Protein AF-A0A2H3B191-F1 (afdb_monomer)

Foldseek 3Di:
DLLVLLLVQLVVLLVVLVCLVPPVCVVDVDPVLVVVSVPCSNVVSVVSNVLSVVSNVLSVVDDVSQLVNLVVLQVQLVVLCVCVVVVNHHPSSPVSNVVSNVSSVVSCVVPVVSVD

Radius of gyration: 14.54 Å; Cα contacts (8 Å, |Δi|>4): 126; chains: 1; bounding box: 34×28×38 Å

Solvent-accessible surface area (backbone atoms only — not comparable to full-atom values): 5926 Å² total; per-residue (Å²): 115,58,46,60,51,35,32,53,49,10,54,51,30,36,53,49,16,51,42,43,68,77,46,44,66,83,80,36,89,48,75,74,51,45,59,54,34,68,71,49,35,54,60,50,20,54,48,37,30,52,52,10,52,48,27,39,52,37,35,71,71,38,77,84,41,45,36,56,53,44,51,53,34,38,52,51,8,52,52,27,42,54,38,36,74,68,79,72,44,50,74,64,41,37,54,50,8,53,51,26,41,52,50,35,53,54,45,41,74,74,36,66,70,54,83,109

Structure (mmCIF, N/CA/C/O backbone):
data_AF-A0A2H3B191-F1
#
_entry.id   AF-A0A2H3B191-F1
#
loop_
_atom_site.group_PDB
_atom_site.id
_atom_site.type_symbol
_atom_site.label_atom_id
_atom_site.label_alt_id
_atom_site.label_comp_id
_atom_site.label_asym_id
_atom_site.label_entity_id
_atom_site.label_seq_id
_atom_site.pdbx_PDB_ins_code
_atom_site.Cartn_x
_atom_site.Cartn_y
_atom_site.Cartn_z
_atom_site.occupancy
_atom_site.B_iso_or_equiv
_atom_site.auth_seq_id
_atom_site.auth_comp_id
_atom_site.auth_asym_id
_atom_site.auth_atom_id
_atom_site.pdbx_PDB_model_num
ATOM 1 N N . MET A 1 1 ? -16.972 1.269 6.698 1.00 59.94 1 MET A N 1
ATOM 2 C CA . MET A 1 1 ? -16.489 1.371 5.304 1.00 59.94 1 MET A CA 1
ATOM 3 C C . MET A 1 1 ? -14.985 1.114 5.177 1.00 59.94 1 MET A C 1
ATOM 5 O O . MET A 1 1 ? -14.616 0.316 4.325 1.00 59.94 1 MET A O 1
ATOM 9 N N . SER A 1 2 ? -14.128 1.673 6.046 1.00 72.69 2 SER A N 1
ATOM 10 C CA . SER A 1 2 ? -12.664 1.493 5.944 1.00 72.69 2 SER A CA 1
ATOM 11 C C . SER A 1 2 ? -12.169 0.047 6.092 1.00 72.69 2 SER A C 1
ATOM 13 O O . SER A 1 2 ? -11.298 -0.358 5.335 1.00 72.69 2 SER A O 1
ATOM 15 N N . ALA A 1 3 ? -12.775 -0.790 6.945 1.00 82.75 3 ALA A N 1
ATOM 16 C CA . ALA A 1 3 ? -12.378 -2.206 7.057 1.00 82.75 3 ALA A CA 1
ATOM 17 C C . ALA A 1 3 ? -12.469 -2.974 5.724 1.00 82.75 3 ALA A C 1
ATOM 19 O O . ALA A 1 3 ? -11.550 -3.697 5.357 1.00 82.75 3 ALA A O 1
ATOM 20 N N . ARG A 1 4 ? -13.549 -2.764 4.961 1.00 87.44 4 ARG A N 1
ATOM 21 C CA . ARG A 1 4 ? -13.743 -3.422 3.662 1.00 87.44 4 ARG A CA 1
ATOM 22 C C . ARG A 1 4 ? -12.762 -2.904 2.609 1.00 87.44 4 ARG A C 1
ATOM 24 O O . ARG A 1 4 ? -12.340 -3.674 1.758 1.00 87.44 4 ARG A O 1
ATOM 31 N N . LEU A 1 5 ? -12.375 -1.628 2.686 1.00 87.62 5 LEU A N 1
ATOM 32 C CA . LEU A 1 5 ? -11.337 -1.053 1.826 1.00 87.62 5 LEU A CA 1
ATOM 33 C C . LEU A 1 5 ? -9.977 -1.713 2.080 1.00 87.62 5 LEU A C 1
ATOM 35 O O . LEU A 1 5 ? -9.332 -2.124 1.119 1.00 87.62 5 LEU A O 1
ATOM 39 N N . PHE A 1 6 ? -9.579 -1.880 3.346 1.00 89.88 6 PHE A N 1
ATOM 40 C CA . PHE A 1 6 ? -8.353 -2.605 3.701 1.00 89.88 6 PHE A CA 1
ATOM 41 C C . PHE A 1 6 ? -8.405 -4.072 3.259 1.00 89.88 6 PHE A C 1
ATOM 43 O O . PHE A 1 6 ? -7.441 -4.561 2.681 1.00 89.88 6 PHE A O 1
ATOM 50 N N . GLU A 1 7 ? -9.530 -4.768 3.436 1.00 92.00 7 GLU A N 1
ATOM 51 C CA . GLU A 1 7 ? -9.645 -6.166 3.001 1.00 92.00 7 GLU A CA 1
ATOM 52 C C . GLU A 1 7 ? -9.549 -6.315 1.472 1.00 92.00 7 GLU A C 1
ATOM 54 O O . GLU A 1 7 ? -8.799 -7.160 0.983 1.00 92.00 7 GLU A O 1
ATOM 59 N N . ILE A 1 8 ? -10.239 -5.462 0.703 1.00 91.62 8 ILE A N 1
ATOM 60 C CA . ILE A 1 8 ? -10.149 -5.452 -0.769 1.00 91.62 8 ILE A CA 1
ATOM 61 C C . ILE A 1 8 ? -8.717 -5.148 -1.218 1.00 91.62 8 ILE A C 1
ATOM 63 O O . ILE A 1 8 ? -8.186 -5.832 -2.094 1.00 91.62 8 ILE A O 1
ATOM 67 N N . LYS A 1 9 ? -8.078 -4.146 -0.607 1.00 90.62 9 LYS A N 1
ATOM 68 C CA . LYS A 1 9 ? -6.684 -3.790 -0.882 1.00 90.62 9 LYS A CA 1
ATOM 69 C C . LYS A 1 9 ? -5.738 -4.953 -0.591 1.00 90.62 9 LYS A C 1
ATOM 71 O O . LYS A 1 9 ? -4.871 -5.239 -1.410 1.00 90.62 9 LYS A O 1
ATOM 76 N N . GLY A 1 10 ? -5.943 -5.658 0.520 1.00 90.62 10 GLY A N 1
ATOM 77 C CA . GLY A 1 10 ? -5.148 -6.826 0.882 1.00 90.62 10 GLY A CA 1
ATOM 78 C C . GLY A 1 10 ? -5.233 -7.951 -0.148 1.00 90.62 10 GLY A C 1
ATOM 79 O O . GLY A 1 10 ? -4.206 -8.477 -0.575 1.00 90.62 10 GLY A O 1
ATOM 80 N N . TRP A 1 11 ? -6.440 -8.262 -0.628 1.00 92.44 11 TRP A N 1
ATOM 81 C CA . TRP A 1 11 ? -6.626 -9.235 -1.710 1.00 92.44 11 TRP A CA 1
ATOM 82 C C . TRP A 1 11 ? -6.008 -8.784 -3.035 1.00 92.44 11 TRP A C 1
ATOM 84 O O . TRP A 1 11 ? -5.408 -9.600 -3.737 1.00 92.44 11 TRP A O 1
ATOM 94 N N . ALA A 1 12 ? -6.114 -7.496 -3.369 1.00 89.88 12 ALA A N 1
ATOM 95 C CA . ALA A 1 12 ? -5.486 -6.940 -4.563 1.00 89.88 12 ALA A CA 1
ATOM 96 C C . ALA A 1 12 ? -3.954 -7.062 -4.508 1.00 89.88 12 ALA A C 1
ATOM 98 O O . ALA A 1 12 ? -3.335 -7.460 -5.493 1.00 89.88 12 ALA A O 1
ATOM 99 N N . ASP A 1 13 ? -3.346 -6.789 -3.354 1.00 88.88 13 ASP A N 1
ATOM 100 C CA . ASP A 1 13 ? -1.898 -6.895 -3.174 1.00 88.88 13 ASP A CA 1
ATOM 101 C C . ASP A 1 13 ? -1.422 -8.354 -3.271 1.00 88.88 13 ASP A C 1
ATOM 103 O O . ASP A 1 13 ? -0.441 -8.631 -3.961 1.00 88.88 13 ASP A O 1
ATOM 107 N N . ILE A 1 14 ? -2.165 -9.317 -2.712 1.00 90.12 14 ILE A N 1
ATOM 108 C CA . ILE A 1 14 ? -1.874 -10.751 -2.899 1.00 90.12 14 ILE A CA 1
ATOM 109 C C . ILE A 1 14 ? -1.952 -11.144 -4.382 1.00 90.12 14 ILE A C 1
ATOM 111 O O . ILE A 1 14 ? -1.062 -11.833 -4.882 1.00 90.12 14 ILE A O 1
ATOM 115 N N . ALA A 1 15 ? -2.977 -10.690 -5.108 1.00 88.12 15 ALA A N 1
ATOM 116 C CA . ALA A 1 15 ? -3.115 -10.985 -6.534 1.00 88.12 15 ALA A CA 1
ATOM 117 C C . ALA A 1 15 ? -1.946 -10.412 -7.356 1.00 88.12 15 ALA A C 1
ATOM 119 O O . ALA A 1 15 ? -1.403 -11.100 -8.225 1.00 88.12 15 ALA A O 1
ATOM 120 N N . ILE A 1 16 ? -1.514 -9.183 -7.053 1.00 84.81 16 ILE A N 1
ATOM 121 C CA . ILE A 1 16 ? -0.344 -8.563 -7.689 1.00 84.81 16 ILE A CA 1
ATOM 122 C C . ILE A 1 16 ? 0.935 -9.321 -7.344 1.00 84.81 16 ILE A C 1
ATOM 124 O O . ILE A 1 16 ? 1.744 -9.562 -8.237 1.00 84.81 16 ILE A O 1
ATOM 128 N N . ALA A 1 17 ? 1.112 -9.744 -6.092 1.00 85.19 17 ALA A N 1
ATOM 129 C CA . ALA A 1 17 ? 2.267 -10.539 -5.698 1.00 85.19 17 ALA A CA 1
ATOM 130 C C . ALA A 1 17 ? 2.337 -11.858 -6.479 1.00 85.19 17 ALA A C 1
ATOM 132 O O . ALA A 1 17 ? 3.377 -12.162 -7.058 1.00 85.19 17 ALA A O 1
ATOM 133 N N . ILE A 1 18 ? 1.221 -12.587 -6.594 1.00 84.81 18 ILE A N 1
ATOM 134 C CA . ILE A 1 18 ? 1.142 -13.817 -7.397 1.00 84.81 18 ILE A CA 1
ATOM 135 C C . ILE A 1 18 ? 1.506 -13.532 -8.858 1.00 84.81 18 ILE A C 1
ATOM 137 O O . ILE A 1 18 ? 2.290 -14.267 -9.459 1.00 84.81 18 ILE A O 1
ATOM 141 N N . LEU A 1 19 ? 0.975 -12.454 -9.436 1.00 82.19 19 LEU A N 1
ATOM 142 C CA . LEU A 1 19 ? 1.248 -12.089 -10.824 1.00 82.19 19 LEU A CA 1
ATOM 143 C C . LEU A 1 19 ? 2.729 -11.736 -11.045 1.00 82.19 19 LEU A C 1
ATOM 145 O O . LEU A 1 19 ? 3.320 -12.177 -12.033 1.00 82.19 19 LEU A O 1
ATOM 149 N N . LEU A 1 20 ? 3.346 -11.013 -10.105 1.00 76.94 20 LEU A N 1
ATOM 150 C CA . LEU A 1 20 ? 4.778 -10.704 -10.115 1.00 76.94 20 LEU A CA 1
ATOM 151 C C . LEU A 1 20 ? 5.646 -11.962 -9.957 1.00 76.94 20 LEU A C 1
ATOM 153 O O . LEU A 1 20 ? 6.702 -12.040 -10.583 1.00 76.94 20 LEU A O 1
ATOM 157 N N . THR A 1 21 ? 5.205 -12.950 -9.173 1.00 76.12 21 THR A N 1
ATOM 158 C CA . THR A 1 21 ? 5.922 -14.221 -8.985 1.00 76.12 21 THR A CA 1
ATOM 159 C C . THR A 1 21 ? 5.811 -15.138 -10.2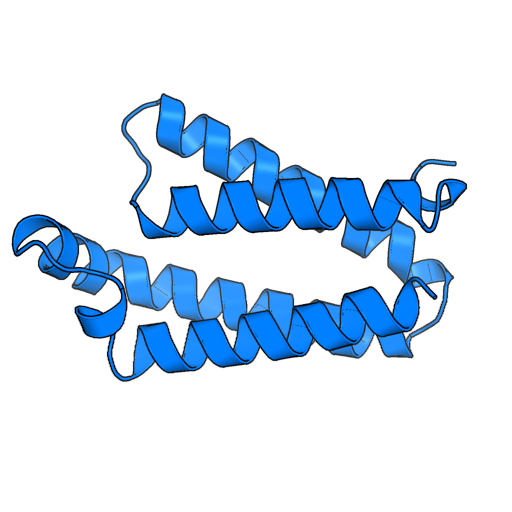04 1.00 76.12 21 THR A C 1
ATOM 161 O O . THR A 1 21 ? 6.803 -15.735 -10.613 1.00 76.12 21 THR A O 1
ATOM 164 N N . VAL A 1 22 ? 4.620 -15.268 -10.795 1.00 77.31 22 VAL A N 1
ATOM 165 C CA . VAL A 1 22 ? 4.347 -16.272 -11.840 1.00 77.31 22 VAL A CA 1
ATOM 166 C C . VAL A 1 22 ? 4.654 -15.747 -13.241 1.00 77.31 22 VAL A C 1
ATOM 168 O O . VAL A 1 22 ? 5.151 -16.492 -14.087 1.00 77.31 22 VAL A O 1
ATOM 171 N N . LYS A 1 23 ? 4.338 -14.479 -13.527 1.00 72.00 23 LYS A N 1
ATOM 172 C CA . LYS A 1 23 ? 4.461 -13.926 -14.882 1.00 72.00 23 LYS A CA 1
ATOM 173 C C . LYS A 1 23 ? 4.833 -12.438 -14.869 1.00 72.00 23 LYS A C 1
ATOM 175 O O . LYS A 1 23 ? 4.068 -11.601 -15.357 1.00 72.00 23 LYS A O 1
ATOM 180 N N . PRO A 1 24 ? 6.046 -12.094 -14.400 1.00 63.34 24 PRO A N 1
ATOM 181 C CA . PRO A 1 24 ? 6.495 -10.704 -14.315 1.00 63.34 24 PRO A CA 1
ATOM 182 C C . PRO A 1 24 ? 6.485 -9.991 -15.679 1.00 63.34 24 PRO A C 1
ATOM 184 O O . PRO A 1 24 ? 6.282 -8.782 -15.743 1.00 63.34 24 PRO A O 1
ATOM 187 N N . SER A 1 25 ? 6.609 -10.721 -16.794 1.00 59.88 25 SER A N 1
ATOM 188 C CA . SER A 1 25 ? 6.546 -10.163 -18.154 1.00 59.88 25 SER A CA 1
ATOM 189 C C . SER A 1 25 ? 5.213 -9.494 -18.514 1.00 59.88 25 SER A C 1
ATOM 191 O O . SER A 1 25 ? 5.167 -8.755 -19.489 1.00 59.88 25 SER A O 1
ATOM 193 N N . VAL A 1 26 ? 4.132 -9.751 -17.767 1.00 63.34 26 VAL A N 1
ATOM 194 C CA . VAL A 1 26 ? 2.853 -9.029 -17.924 1.00 63.34 26 VAL A CA 1
ATOM 195 C C . VAL A 1 26 ? 2.980 -7.579 -17.440 1.00 63.34 26 VAL A C 1
ATOM 197 O O . VAL A 1 26 ? 2.280 -6.700 -17.931 1.00 63.34 26 VAL A O 1
ATOM 200 N N . VAL A 1 27 ? 3.898 -7.319 -16.505 1.00 59.66 27 VAL A N 1
ATOM 201 C CA . VAL A 1 27 ? 4.150 -5.994 -15.921 1.00 59.66 27 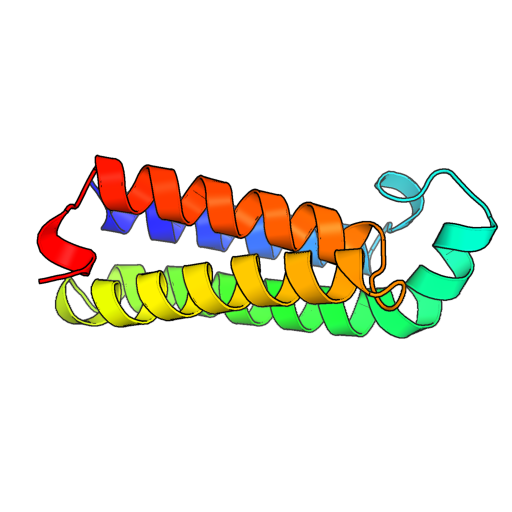VAL A CA 1
ATOM 202 C C . VAL A 1 27 ? 5.347 -5.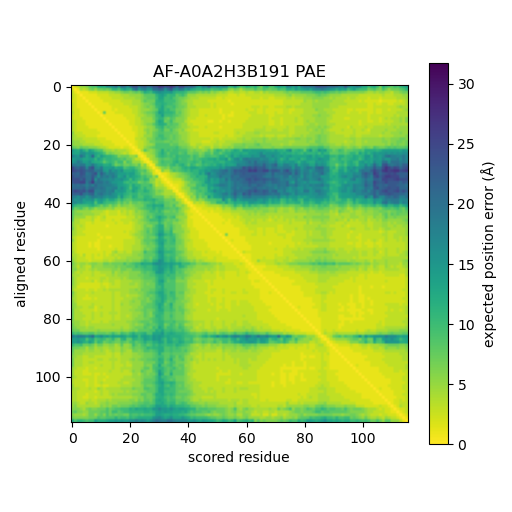307 -16.587 1.00 59.66 27 VAL A C 1
ATOM 204 O O . VAL A 1 27 ? 5.346 -4.088 -16.746 1.00 59.66 27 VAL A O 1
ATOM 207 N N . TYR A 1 28 ? 6.362 -6.066 -17.014 1.00 59.88 28 TYR A N 1
ATOM 208 C CA . TYR A 1 28 ? 7.588 -5.516 -17.604 1.00 59.88 28 TYR A CA 1
ATOM 209 C C . TYR A 1 28 ? 7.687 -5.772 -19.110 1.00 59.88 28 TYR A C 1
ATOM 211 O O . TYR A 1 28 ? 7.991 -6.883 -19.551 1.00 59.88 28 TYR A O 1
ATOM 219 N N . ASN A 1 29 ? 7.525 -4.716 -19.911 1.00 59.50 29 ASN A N 1
ATOM 220 C CA . ASN A 1 29 ? 7.650 -4.812 -21.367 1.00 59.50 29 ASN A CA 1
ATOM 221 C C . ASN A 1 29 ? 9.096 -4.687 -21.889 1.00 59.50 29 ASN A C 1
ATOM 223 O O . ASN A 1 29 ? 9.369 -5.189 -22.978 1.00 59.50 29 ASN A O 1
ATOM 227 N N . SER A 1 30 ? 10.054 -4.119 -21.137 1.00 55.56 30 SER A N 1
ATOM 228 C CA . SER A 1 30 ? 11.434 -3.929 -21.633 1.00 55.56 30 SER A CA 1
ATOM 229 C C . SER A 1 30 ? 12.416 -5.037 -21.188 1.00 55.56 30 SER A C 1
ATOM 231 O O . SER A 1 30 ? 12.240 -5.622 -20.118 1.00 55.56 30 SER A O 1
ATOM 233 N N . PRO A 1 31 ? 13.480 -5.338 -21.963 1.00 55.75 31 PRO A N 1
ATOM 234 C CA . PRO A 1 31 ? 14.506 -6.317 -21.573 1.00 55.75 31 PRO A CA 1
ATOM 235 C C . PRO A 1 31 ? 15.273 -5.902 -20.308 1.00 55.75 31 PRO A C 1
ATOM 237 O O . PRO A 1 31 ? 15.543 -6.723 -19.438 1.00 55.75 31 PRO A O 1
ATOM 240 N N . MET A 1 32 ? 15.551 -4.601 -20.164 1.00 46.69 32 MET A N 1
ATOM 241 C CA . MET A 1 32 ? 16.272 -4.032 -19.019 1.00 46.69 32 MET A CA 1
ATOM 242 C C . MET A 1 32 ? 15.446 -4.092 -17.724 1.00 46.69 32 MET A C 1
ATOM 244 O O . MET A 1 32 ? 15.985 -4.303 -16.641 1.00 46.69 32 MET A O 1
ATOM 248 N N . THR A 1 33 ? 14.118 -3.976 -17.833 1.00 55.69 33 THR A N 1
ATOM 249 C CA . THR A 1 33 ? 13.207 -4.124 -16.688 1.00 55.69 33 THR A CA 1
ATOM 250 C C . THR A 1 33 ? 13.008 -5.582 -16.272 1.00 55.69 33 THR A C 1
ATOM 252 O O . THR A 1 33 ? 12.773 -5.827 -15.091 1.00 55.69 33 THR A O 1
ATOM 255 N N . ARG A 1 34 ? 13.183 -6.555 -17.181 1.00 59.22 34 ARG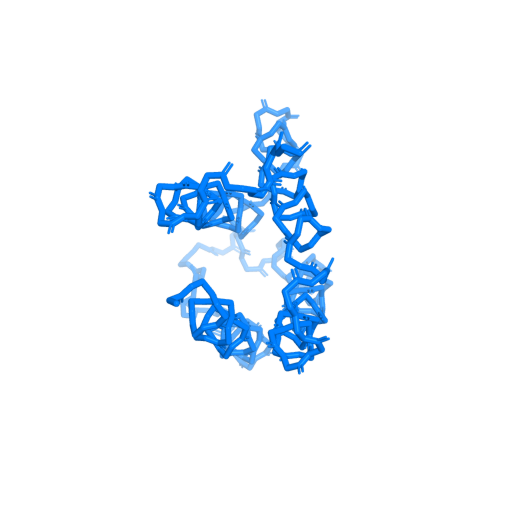 A N 1
ATOM 256 C CA . ARG A 1 34 ? 13.127 -7.994 -16.858 1.00 59.22 34 ARG A CA 1
ATOM 257 C C . ARG A 1 34 ? 14.304 -8.471 -16.013 1.00 59.22 34 ARG A C 1
ATOM 259 O O . ARG A 1 34 ? 14.085 -9.258 -15.100 1.00 59.22 34 ARG A O 1
ATOM 266 N N . GLU A 1 35 ? 15.517 -7.980 -16.257 1.00 55.47 35 GLU A N 1
ATOM 267 C CA . GLU A 1 35 ? 16.676 -8.412 -15.462 1.00 55.47 35 GLU A CA 1
ATOM 268 C C . GLU A 1 35 ? 16.732 -7.758 -14.074 1.00 55.47 35 GLU A C 1
ATOM 270 O O . GLU A 1 35 ? 16.986 -8.433 -13.078 1.00 55.47 35 GLU A O 1
ATOM 275 N N . VAL A 1 36 ? 16.353 -6.479 -13.953 1.00 54.31 36 VAL A N 1
ATOM 276 C CA . VAL A 1 36 ? 16.183 -5.834 -12.633 1.00 54.31 36 VAL A CA 1
ATOM 277 C C . VAL A 1 36 ? 15.027 -6.475 -11.849 1.00 54.31 36 VAL A C 1
ATOM 279 O O . VAL A 1 36 ? 15.127 -6.674 -10.634 1.00 54.31 36 VAL A O 1
ATOM 282 N N . SER A 1 37 ? 13.948 -6.864 -12.537 1.00 57.75 37 SER A N 1
ATOM 283 C CA . SER A 1 37 ? 12.834 -7.646 -11.980 1.00 57.75 37 SER A CA 1
ATOM 284 C C . SER A 1 37 ? 13.271 -9.014 -11.460 1.00 57.75 37 SER A C 1
ATOM 286 O O . SER A 1 37 ? 12.761 -9.460 -10.435 1.00 57.75 37 SER A O 1
ATOM 288 N N . ARG A 1 38 ? 14.224 -9.672 -12.119 1.00 57.97 38 ARG A N 1
ATOM 289 C CA . ARG A 1 38 ? 14.668 -11.015 -11.740 1.00 57.97 38 ARG A CA 1
ATOM 290 C C . ARG A 1 38 ? 15.306 -11.065 -10.351 1.00 57.97 38 ARG A C 1
ATOM 292 O O . ARG A 1 38 ? 15.101 -12.036 -9.631 1.00 57.97 38 ARG A O 1
ATOM 299 N N . LEU A 1 39 ? 16.023 -10.007 -9.964 1.00 58.75 39 LEU A N 1
ATOM 300 C CA . LEU A 1 39 ? 16.685 -9.895 -8.657 1.00 58.75 39 LEU A CA 1
ATOM 301 C C . LEU A 1 39 ? 15.834 -9.168 -7.603 1.00 58.75 39 LEU A C 1
ATOM 303 O O . LEU A 1 39 ? 15.775 -9.601 -6.457 1.00 58.75 39 LEU A O 1
ATOM 307 N N . SER A 1 40 ? 15.159 -8.075 -7.972 1.00 62.75 40 SER A N 1
ATOM 308 C CA . SER A 1 40 ? 14.409 -7.240 -7.013 1.00 62.75 40 SER A CA 1
ATOM 309 C C . SER A 1 40 ? 12.899 -7.502 -7.002 1.00 62.75 40 SER A C 1
ATOM 311 O O . SER A 1 40 ? 12.233 -7.263 -5.996 1.00 62.75 40 SER A O 1
ATOM 313 N N . GLY A 1 41 ? 12.344 -8.028 -8.094 1.00 63.50 41 GLY A N 1
ATOM 314 C CA . GLY A 1 41 ? 10.908 -8.253 -8.257 1.00 63.50 41 GLY A CA 1
ATOM 315 C C . GLY A 1 41 ? 10.368 -9.353 -7.351 1.00 63.50 41 GLY A C 1
ATOM 316 O O . GLY A 1 41 ? 9.251 -9.222 -6.861 1.00 63.50 41 GLY A O 1
ATOM 317 N N . LEU A 1 42 ? 11.169 -10.379 -7.047 1.00 68.44 42 LEU A N 1
ATOM 318 C CA . LEU A 1 42 ? 10.770 -11.433 -6.112 1.00 68.44 42 LEU A CA 1
ATOM 319 C C . LEU A 1 42 ? 10.722 -10.918 -4.665 1.00 68.44 42 LEU A C 1
ATOM 321 O O . LEU A 1 42 ? 9.771 -11.200 -3.943 1.00 68.44 42 LEU A O 1
ATOM 325 N N . ALA A 1 43 ? 11.697 -10.096 -4.262 1.00 73.31 43 ALA A N 1
ATOM 326 C CA . ALA A 1 43 ? 11.705 -9.457 -2.946 1.00 73.31 43 ALA A CA 1
ATOM 327 C C . ALA A 1 43 ? 10.514 -8.499 -2.775 1.00 73.31 43 ALA A C 1
ATOM 329 O O . ALA A 1 43 ? 9.847 -8.510 -1.739 1.00 73.31 43 ALA A O 1
ATOM 330 N N . ILE A 1 44 ? 10.201 -7.717 -3.814 1.00 75.81 44 ILE A N 1
ATOM 331 C CA . ILE A 1 44 ? 9.032 -6.831 -3.817 1.00 75.81 44 ILE A CA 1
ATOM 332 C C . ILE A 1 44 ? 7.732 -7.647 -3.805 1.00 75.81 44 ILE A C 1
ATOM 334 O O . ILE A 1 44 ? 6.829 -7.307 -3.050 1.00 75.81 44 ILE A O 1
ATOM 338 N N . ALA A 1 45 ? 7.634 -8.744 -4.562 1.00 79.94 45 ALA A N 1
ATOM 339 C CA . ALA A 1 45 ? 6.460 -9.618 -4.550 1.00 79.94 45 ALA A CA 1
ATOM 340 C C . ALA A 1 45 ? 6.210 -10.223 -3.159 1.00 79.94 45 ALA A C 1
ATOM 342 O O . ALA A 1 45 ? 5.086 -10.161 -2.663 1.00 79.94 45 ALA A O 1
ATOM 343 N N . CYS A 1 46 ? 7.252 -10.732 -2.493 1.00 81.94 46 CYS A N 1
ATOM 344 C CA . CYS A 1 46 ? 7.150 -11.242 -1.124 1.00 81.94 46 CYS A CA 1
ATOM 345 C C . CYS A 1 46 ? 6.684 -10.161 -0.140 1.00 81.94 46 CYS A C 1
ATOM 347 O O . CYS A 1 46 ? 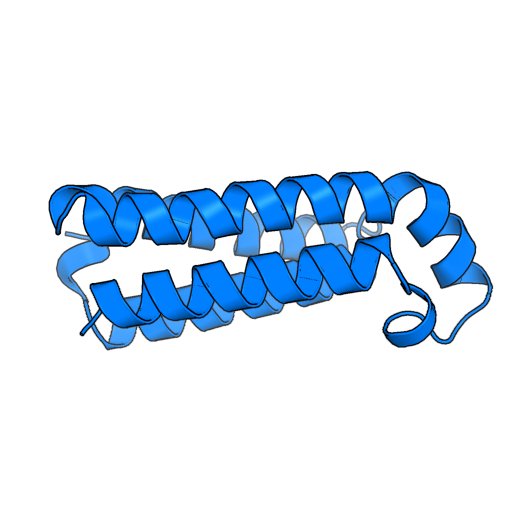5.813 -10.420 0.688 1.00 81.94 46 CYS A O 1
ATOM 349 N N . MET A 1 47 ? 7.222 -8.942 -0.252 1.00 85.88 47 MET A N 1
ATOM 350 C CA . MET A 1 47 ? 6.791 -7.818 0.582 1.00 85.88 47 MET A CA 1
ATOM 351 C C . MET A 1 47 ? 5.333 -7.445 0.320 1.00 85.88 47 MET A C 1
ATOM 353 O O . MET A 1 47 ? 4.553 -7.369 1.261 1.00 85.88 47 MET A O 1
ATOM 357 N N . VAL A 1 48 ? 4.929 -7.282 -0.941 1.00 86.06 48 VAL A N 1
ATOM 358 C CA . VAL A 1 48 ? 3.543 -6.947 -1.306 1.00 86.06 48 VAL A CA 1
ATOM 359 C C . VAL A 1 48 ? 2.569 -8.034 -0.832 1.00 86.06 48 VAL A C 1
ATOM 361 O O . VAL A 1 48 ? 1.511 -7.704 -0.301 1.00 86.06 48 VAL A O 1
ATOM 364 N N . ALA A 1 49 ? 2.936 -9.318 -0.921 1.00 88.06 49 ALA A N 1
ATOM 365 C CA . ALA A 1 49 ? 2.140 -10.408 -0.355 1.00 88.06 49 ALA A CA 1
ATOM 366 C C . ALA A 1 49 ? 2.003 -10.291 1.171 1.00 88.06 49 ALA A C 1
ATOM 368 O O . ALA A 1 49 ? 0.893 -10.386 1.695 1.00 88.06 49 ALA A O 1
ATOM 369 N N . ALA A 1 50 ? 3.109 -10.060 1.885 1.00 89.44 50 ALA A N 1
ATOM 370 C CA . ALA A 1 50 ? 3.108 -9.927 3.341 1.00 89.44 50 ALA A CA 1
ATOM 371 C C . ALA A 1 50 ? 2.268 -8.726 3.808 1.00 89.44 50 ALA A C 1
ATOM 373 O O . ALA A 1 50 ? 1.456 -8.854 4.726 1.00 89.44 50 ALA A O 1
ATOM 374 N N . VAL A 1 51 ? 2.404 -7.580 3.136 1.00 89.44 51 VAL A N 1
ATOM 375 C CA . VAL A 1 51 ? 1.587 -6.382 3.381 1.00 89.44 51 VAL A CA 1
ATOM 376 C C . VAL A 1 51 ? 0.110 -6.666 3.091 1.00 89.44 51 VAL A C 1
ATOM 378 O O . VAL A 1 51 ? -0.750 -6.324 3.903 1.00 89.44 51 VAL A O 1
ATOM 381 N N . GLY A 1 52 ? -0.190 -7.362 1.989 1.00 90.25 52 GLY A N 1
ATOM 382 C CA . GLY A 1 52 ? -1.548 -7.757 1.621 1.00 90.25 52 GLY A CA 1
ATOM 383 C C . GLY A 1 52 ? -2.225 -8.637 2.676 1.00 90.25 52 GLY A C 1
ATOM 384 O O . GLY A 1 52 ? -3.353 -8.358 3.091 1.00 90.25 52 GLY A O 1
ATOM 385 N N . VAL A 1 53 ? -1.514 -9.649 3.184 1.00 92.62 53 VAL A N 1
ATOM 386 C CA . VAL A 1 53 ? -1.976 -10.469 4.319 1.00 92.62 53 VAL A CA 1
ATOM 387 C C . VAL A 1 53 ? -2.184 -9.603 5.564 1.00 92.62 53 VAL A C 1
ATOM 389 O O . VAL A 1 53 ? -3.212 -9.732 6.231 1.00 92.62 53 VAL A O 1
ATOM 392 N N . GLY A 1 54 ? -1.260 -8.680 5.845 1.00 91.25 54 GLY A N 1
ATOM 393 C CA . GLY A 1 54 ? -1.368 -7.721 6.945 1.00 91.25 54 GLY A CA 1
ATOM 394 C C . GLY A 1 54 ? -2.641 -6.873 6.881 1.00 91.25 54 GLY A C 1
ATOM 395 O O . GLY A 1 54 ? -3.321 -6.724 7.898 1.00 91.25 54 GLY A O 1
ATOM 396 N N . TYR A 1 55 ? -3.029 -6.389 5.697 1.00 92.69 55 TYR A N 1
ATOM 397 C CA . TYR A 1 55 ? -4.291 -5.664 5.526 1.00 92.69 55 TYR A CA 1
ATOM 398 C C . TYR A 1 55 ? -5.518 -6.539 5.785 1.00 92.69 55 TYR A C 1
ATOM 400 O O . TYR A 1 55 ? -6.446 -6.077 6.446 1.00 92.69 55 TYR A O 1
ATOM 408 N N . ILE A 1 56 ? -5.539 -7.791 5.311 1.00 93.75 56 ILE A N 1
ATOM 409 C CA . ILE A 1 56 ? -6.672 -8.708 5.541 1.00 93.75 56 ILE A CA 1
ATOM 410 C C . ILE A 1 56 ? -6.824 -8.998 7.033 1.00 93.75 56 ILE A C 1
ATOM 412 O O . ILE A 1 56 ? -7.920 -8.880 7.584 1.00 93.75 56 ILE A O 1
ATOM 416 N N . VAL A 1 57 ? -5.727 -9.371 7.695 1.00 93.38 57 VAL A N 1
ATOM 417 C CA . VAL A 1 57 ? -5.740 -9.683 9.128 1.00 93.38 57 VAL A CA 1
ATOM 418 C C . VAL A 1 57 ? -6.121 -8.439 9.924 1.00 93.38 57 VAL A C 1
ATOM 420 O O . VAL A 1 57 ? -7.057 -8.484 10.716 1.00 93.38 57 VAL A O 1
ATOM 423 N N . GLY A 1 58 ? -5.474 -7.304 9.666 1.00 90.50 58 GLY A N 1
ATOM 424 C CA . GLY A 1 58 ? -5.746 -6.068 10.390 1.00 90.50 58 GLY A CA 1
ATOM 425 C C . GLY A 1 58 ? -7.154 -5.507 10.146 1.00 90.50 58 GLY A C 1
ATOM 426 O O . GLY A 1 58 ? -7.750 -4.956 11.069 1.00 90.50 58 GLY A O 1
ATOM 427 N N . ALA A 1 59 ? -7.748 -5.719 8.965 1.00 88.81 59 ALA A N 1
ATOM 428 C CA . ALA A 1 59 ? -9.154 -5.393 8.713 1.00 88.81 59 ALA A CA 1
ATOM 429 C C . ALA A 1 59 ? -10.112 -6.189 9.619 1.00 88.81 59 ALA A C 1
ATOM 431 O O . ALA A 1 59 ? -11.148 -5.658 10.032 1.00 88.81 59 ALA A O 1
ATOM 432 N N . ARG A 1 60 ? -9.752 -7.436 9.952 1.00 91.44 60 ARG A N 1
ATOM 433 C CA . ARG A 1 60 ? -10.526 -8.344 10.817 1.00 91.44 60 ARG A CA 1
ATOM 434 C C . ARG A 1 60 ? -10.263 -8.128 12.306 1.00 91.44 60 ARG A C 1
ATOM 436 O O . ARG A 1 60 ? -11.152 -8.386 13.110 1.00 91.44 60 ARG A O 1
ATOM 443 N N . SER A 1 61 ? -9.098 -7.597 12.671 1.00 91.19 61 SER A N 1
ATOM 444 C CA . SER A 1 61 ? -8.722 -7.291 14.061 1.00 91.19 61 SER A CA 1
ATOM 445 C C . SER A 1 61 ? -9.474 -6.101 14.675 1.00 91.19 61 SER A C 1
ATOM 447 O O . SER A 1 61 ? -9.322 -5.817 15.860 1.00 91.19 61 SER A O 1
ATOM 449 N N . GLY A 1 62 ? -10.293 -5.398 13.891 1.00 87.69 62 GLY A N 1
ATOM 450 C CA . GLY A 1 62 ? -11.147 -4.313 14.365 1.00 87.69 62 GLY A CA 1
ATOM 451 C C . GLY A 1 62 ? -10.565 -2.907 14.162 1.00 87.69 62 GLY A C 1
ATOM 452 O O . GLY A 1 62 ? -9.505 -2.729 13.560 1.00 87.69 62 GLY A O 1
ATOM 453 N N . PRO A 1 63 ? -11.282 -1.859 14.614 1.00 87.88 63 PRO A N 1
ATOM 454 C CA . PRO A 1 63 ? -10.946 -0.469 14.297 1.00 87.88 63 PRO A CA 1
ATOM 455 C C . PRO A 1 63 ? -9.587 0.003 14.821 1.00 87.88 63 PRO A C 1
ATOM 457 O O . PRO A 1 63 ? -8.941 0.811 14.161 1.00 87.88 63 PRO A O 1
ATOM 460 N N . ALA A 1 64 ? -9.131 -0.534 15.956 1.00 89.88 64 ALA A N 1
ATOM 461 C CA . ALA A 1 64 ? -7.880 -0.133 16.599 1.00 89.88 64 ALA A CA 1
ATOM 462 C C . ALA A 1 64 ? -6.627 -0.419 15.749 1.00 89.88 64 ALA A C 1
ATOM 464 O O . ALA A 1 64 ? -5.617 0.258 15.902 1.00 89.88 64 ALA A O 1
ATOM 465 N N . ALA A 1 65 ? -6.683 -1.381 14.821 1.00 90.00 65 ALA A N 1
ATOM 466 C CA . ALA A 1 65 ? -5.561 -1.695 13.935 1.00 90.00 65 ALA A CA 1
ATOM 467 C C . ALA A 1 65 ? -5.411 -0.697 12.768 1.00 90.00 65 ALA A C 1
ATOM 469 O O . ALA A 1 65 ? -4.351 -0.610 12.146 1.00 90.00 65 ALA A O 1
ATOM 470 N N . ARG A 1 66 ? -6.465 0.062 12.441 1.00 89.06 66 ARG A N 1
ATOM 471 C CA . ARG A 1 66 ? -6.527 0.865 11.209 1.00 89.06 66 ARG A CA 1
ATOM 472 C C . ARG A 1 66 ? -5.545 2.041 11.173 1.00 89.06 66 ARG A C 1
ATOM 474 O O . ARG A 1 66 ? -4.947 2.219 10.114 1.00 89.06 66 ARG A O 1
ATOM 481 N N . PRO A 1 67 ? -5.315 2.808 12.260 1.00 91.44 67 PRO A N 1
ATOM 482 C CA . PRO A 1 67 ? -4.320 3.884 12.245 1.00 91.44 67 PRO A CA 1
ATOM 483 C C . PRO A 1 67 ? -2.904 3.367 11.957 1.00 91.44 67 PRO A C 1
ATOM 485 O O . PRO A 1 67 ? -2.152 3.990 11.207 1.00 91.44 67 PRO A O 1
ATOM 488 N N . ALA A 1 68 ? -2.558 2.186 12.483 1.00 91.38 68 ALA A N 1
ATOM 489 C CA . ALA A 1 68 ? -1.268 1.549 12.227 1.00 91.38 68 ALA A CA 1
ATOM 490 C C . ALA A 1 68 ? -1.135 1.100 10.762 1.00 91.38 68 ALA A C 1
ATOM 492 O O . ALA A 1 68 ? -0.137 1.420 10.116 1.00 91.38 68 ALA A O 1
ATOM 493 N N . LEU A 1 69 ? -2.158 0.432 10.210 1.00 91.56 69 LEU A N 1
ATOM 494 C CA . LEU A 1 69 ? -2.184 0.050 8.790 1.00 91.56 69 LEU A CA 1
ATOM 495 C C . LEU A 1 69 ? -2.090 1.277 7.878 1.00 91.56 69 LEU A C 1
ATOM 497 O O . LEU A 1 69 ? -1.319 1.279 6.920 1.00 91.56 69 LEU A O 1
ATOM 501 N N . PHE A 1 70 ? -2.845 2.331 8.189 1.00 92.69 70 PHE A N 1
ATOM 502 C CA . PHE A 1 70 ? -2.808 3.593 7.458 1.00 92.69 70 PHE A CA 1
ATOM 503 C C . PHE A 1 70 ? -1.405 4.210 7.475 1.00 92.69 70 PHE A C 1
ATOM 505 O O . PHE A 1 70 ? -0.857 4.499 6.412 1.00 92.69 70 PHE A O 1
ATOM 512 N N . SER A 1 71 ? -0.801 4.344 8.657 1.00 92.94 71 SER A N 1
ATOM 513 C CA . SER A 1 71 ? 0.536 4.927 8.822 1.00 92.94 71 SER A CA 1
ATOM 514 C C . SER A 1 71 ? 1.586 4.132 8.052 1.00 92.94 71 SER A C 1
ATOM 516 O O . SER A 1 71 ? 2.347 4.702 7.277 1.00 92.94 71 SER A O 1
ATOM 518 N N . MET A 1 72 ? 1.559 2.803 8.175 1.00 93.56 72 MET A N 1
ATOM 519 C CA . MET A 1 72 ? 2.434 1.909 7.420 1.00 93.56 72 MET A CA 1
ATOM 520 C C . MET A 1 72 ? 2.275 2.099 5.904 1.00 93.56 72 MET A C 1
ATOM 522 O O . MET A 1 72 ? 3.274 2.194 5.191 1.00 93.56 72 MET A O 1
ATOM 526 N N . THR A 1 73 ? 1.033 2.199 5.416 1.00 93.06 73 THR A N 1
ATOM 527 C CA . THR A 1 73 ? 0.731 2.429 3.993 1.00 93.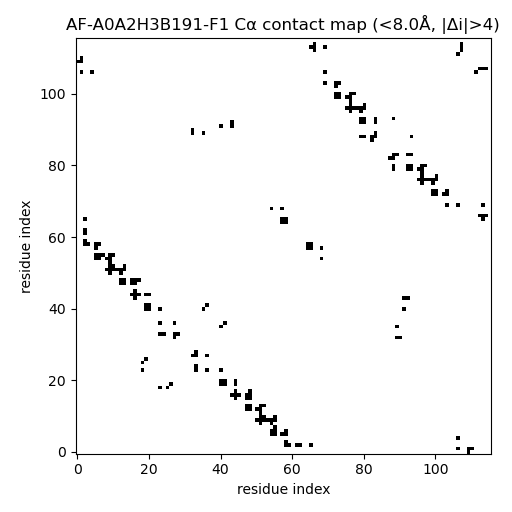06 73 THR A CA 1
ATOM 528 C C . THR A 1 73 ? 1.341 3.744 3.513 1.00 93.06 73 THR A C 1
ATOM 530 O O . THR A 1 73 ? 2.016 3.773 2.482 1.00 93.06 73 THR A O 1
ATOM 533 N N . VAL A 1 74 ? 1.127 4.827 4.269 1.00 94.12 74 VAL A N 1
ATOM 534 C CA . VAL A 1 74 ? 1.642 6.163 3.943 1.00 94.12 74 VAL A CA 1
ATOM 535 C C . VAL A 1 74 ? 3.165 6.134 3.901 1.00 94.12 74 VAL A C 1
ATOM 537 O O . VAL A 1 74 ? 3.757 6.570 2.914 1.00 94.12 74 VAL A O 1
ATOM 540 N N . THR A 1 75 ? 3.800 5.578 4.936 1.00 94.38 75 THR A N 1
ATOM 541 C CA . THR A 1 75 ? 5.259 5.463 5.019 1.00 94.38 75 THR A CA 1
ATOM 542 C C . THR A 1 75 ? 5.817 4.679 3.837 1.00 94.38 75 THR A C 1
ATOM 544 O O . THR A 1 75 ? 6.745 5.154 3.181 1.00 94.38 75 THR A O 1
ATOM 547 N N . TRP A 1 76 ? 5.233 3.523 3.509 1.00 91.69 76 TRP A N 1
ATOM 548 C CA . TRP A 1 76 ? 5.656 2.727 2.357 1.00 91.69 76 TRP A CA 1
ATOM 549 C C . TRP A 1 76 ? 5.517 3.503 1.048 1.00 91.69 76 TRP A C 1
ATOM 551 O O . TRP A 1 76 ? 6.457 3.547 0.252 1.00 91.69 76 TRP A O 1
ATOM 561 N N . GLY A 1 77 ? 4.363 4.140 0.836 1.00 92.75 77 GLY A N 1
ATOM 562 C CA . GLY A 1 77 ? 4.080 4.931 -0.356 1.00 92.75 77 GLY A CA 1
ATOM 563 C C . GLY A 1 77 ? 5.095 6.053 -0.555 1.00 92.75 77 GLY A C 1
ATOM 564 O O . GLY A 1 77 ? 5.739 6.133 -1.602 1.00 92.75 77 GLY A O 1
ATOM 565 N N . VAL A 1 78 ? 5.296 6.872 0.477 1.00 94.25 78 VAL A N 1
ATOM 566 C CA . VAL A 1 78 ? 6.202 8.027 0.440 1.00 94.25 78 VAL A CA 1
ATOM 567 C C . VAL A 1 78 ? 7.655 7.593 0.261 1.00 94.25 78 VAL A C 1
ATOM 569 O O . VAL A 1 78 ? 8.329 8.096 -0.639 1.00 94.25 78 VAL A O 1
ATOM 572 N N . LEU A 1 79 ? 8.142 6.635 1.055 1.00 93.25 79 LEU A N 1
ATOM 573 C CA . LEU A 1 79 ? 9.527 6.167 0.938 1.00 93.25 79 LEU A CA 1
ATOM 574 C C . LEU A 1 79 ? 9.793 5.515 -0.422 1.00 93.25 79 LEU A C 1
ATOM 576 O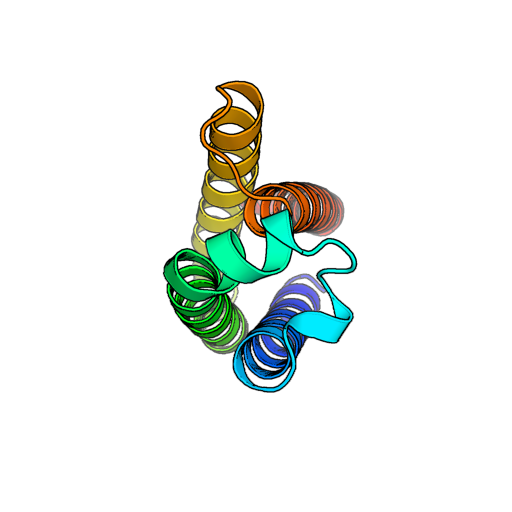 O . LEU A 1 79 ? 10.859 5.731 -1.001 1.00 93.25 79 LEU A O 1
ATOM 580 N N . SER A 1 80 ? 8.825 4.776 -0.970 1.00 90.19 80 SER A N 1
ATOM 581 C CA . SER A 1 80 ? 8.940 4.194 -2.312 1.00 90.19 80 SER A CA 1
ATOM 582 C C . SER A 1 80 ? 9.087 5.277 -3.382 1.00 90.19 80 SER A C 1
ATOM 584 O O . SER A 1 80 ? 9.962 5.168 -4.243 1.00 90.19 80 SER A O 1
ATOM 586 N N . LEU A 1 81 ? 8.293 6.352 -3.309 1.00 90.94 81 LEU A N 1
ATOM 587 C CA . LEU A 1 81 ? 8.384 7.477 -4.246 1.00 90.94 81 LEU A CA 1
ATOM 588 C C . LEU A 1 81 ? 9.714 8.231 -4.114 1.00 90.94 81 LEU A C 1
ATOM 590 O O . LEU A 1 81 ? 10.356 8.496 -5.128 1.00 90.94 81 LEU A O 1
ATOM 594 N N . ILE A 1 82 ? 10.174 8.505 -2.888 1.00 92.50 82 ILE A N 1
ATOM 595 C CA . ILE A 1 82 ? 11.483 9.137 -2.636 1.00 92.50 82 ILE A CA 1
ATOM 596 C C . ILE A 1 82 ? 12.625 8.260 -3.174 1.00 92.50 82 ILE A C 1
ATOM 598 O O . ILE A 1 82 ? 13.554 8.750 -3.819 1.00 92.50 82 ILE A O 1
ATOM 602 N N . THR A 1 83 ? 12.548 6.945 -2.971 1.00 88.81 83 THR A N 1
ATOM 603 C CA . THR A 1 83 ? 13.543 5.993 -3.495 1.00 88.81 83 THR A CA 1
ATOM 604 C C . THR A 1 83 ? 13.574 6.009 -5.025 1.00 88.81 83 THR A C 1
ATOM 606 O O . THR A 1 83 ? 14.645 5.958 -5.632 1.00 88.81 83 THR A O 1
ATOM 609 N N . CYS A 1 84 ? 12.412 6.141 -5.669 1.00 85.62 84 CYS A N 1
ATOM 610 C CA . CYS A 1 84 ? 12.335 6.282 -7.123 1.00 85.62 84 CYS A CA 1
ATOM 611 C C . CYS A 1 84 ? 12.867 7.636 -7.612 1.00 85.62 84 CYS A C 1
ATOM 613 O O . CYS A 1 84 ? 13.547 7.678 -8.633 1.00 85.62 84 CYS A O 1
ATOM 615 N N . ALA A 1 85 ? 12.636 8.718 -6.865 1.00 87.75 85 ALA A N 1
ATOM 616 C CA . ALA A 1 85 ? 13.157 10.048 -7.184 1.00 87.75 85 ALA A CA 1
ATOM 617 C C . ALA A 1 85 ? 14.692 10.149 -7.065 1.00 87.75 85 ALA A C 1
ATOM 619 O O . ALA A 1 85 ? 15.299 11.026 -7.669 1.00 87.75 85 ALA A O 1
ATOM 620 N N . THR A 1 86 ? 15.332 9.241 -6.322 1.00 87.00 86 THR A N 1
ATOM 621 C CA . THR A 1 86 ? 16.793 9.207 -6.104 1.00 87.00 86 THR A CA 1
ATOM 622 C C . THR A 1 86 ? 17.536 8.235 -7.035 1.00 87.00 86 THR A C 1
ATOM 624 O O . THR A 1 86 ? 18.647 7.806 -6.726 1.00 87.00 86 THR A O 1
ATOM 627 N N . SER A 1 87 ? 16.938 7.862 -8.176 1.00 73.31 87 SER A N 1
ATOM 628 C CA . SER A 1 87 ? 17.483 6.908 -9.169 1.00 73.31 87 SER A CA 1
ATOM 629 C C . SER A 1 87 ? 17.785 5.500 -8.631 1.00 73.31 87 SER A C 1
ATOM 631 O O . SER A 1 87 ? 18.495 4.728 -9.272 1.00 73.31 87 SER A O 1
ATOM 633 N N . ARG A 1 88 ? 17.242 5.138 -7.460 1.00 74.06 88 ARG A N 1
ATOM 634 C CA . ARG A 1 88 ? 17.410 3.817 -6.822 1.00 74.06 88 ARG A CA 1
ATOM 635 C C . ARG A 1 88 ? 16.161 2.938 -6.911 1.00 74.06 88 ARG A C 1
ATOM 637 O O . ARG A 1 88 ? 16.158 1.820 -6.405 1.00 74.06 88 ARG A O 1
ATOM 644 N N . GLY A 1 89 ? 15.090 3.444 -7.517 1.00 71.75 89 GLY A N 1
ATOM 645 C CA . GLY A 1 89 ? 13.817 2.740 -7.625 1.00 71.75 89 GLY A CA 1
ATOM 646 C C . GLY A 1 89 ? 13.674 1.916 -8.900 1.00 71.75 89 GLY A C 1
ATOM 647 O O . GLY A 1 89 ? 14.240 2.232 -9.943 1.00 71.75 89 GLY A O 1
ATOM 648 N N . SER A 1 90 ? 12.863 0.864 -8.818 1.00 78.25 90 SER A N 1
ATOM 649 C CA . SER A 1 90 ? 12.388 0.108 -9.978 1.00 78.25 90 SER A CA 1
ATOM 650 C C . SER A 1 90 ? 10.995 0.586 -10.395 1.00 78.25 90 SER A C 1
ATOM 652 O O . SER A 1 90 ? 10.270 1.184 -9.599 1.00 78.25 90 SER A O 1
ATOM 654 N N . ALA A 1 91 ? 10.569 0.266 -11.621 1.00 76.00 91 ALA A N 1
ATOM 655 C CA . ALA A 1 91 ? 9.205 0.558 -12.076 1.00 76.00 91 ALA A CA 1
ATOM 656 C C . ALA A 1 91 ? 8.143 -0.011 -11.114 1.00 76.00 91 ALA A C 1
ATOM 658 O O . ALA A 1 91 ? 7.142 0.635 -10.826 1.00 76.00 91 ALA A O 1
ATOM 659 N N . THR A 1 92 ? 8.381 -1.192 -10.545 1.00 76.75 92 THR A N 1
ATOM 660 C CA . THR A 1 92 ? 7.465 -1.817 -9.577 1.00 76.75 92 THR A CA 1
ATOM 661 C C . THR A 1 92 ? 7.428 -1.084 -8.257 1.00 76.75 92 THR A C 1
ATOM 663 O O . THR A 1 92 ? 6.350 -0.932 -7.691 1.00 76.75 92 THR A O 1
ATOM 666 N N . LEU A 1 93 ? 8.576 -0.602 -7.779 1.00 83.06 93 LEU A N 1
ATOM 667 C CA . LEU A 1 93 ? 8.618 0.221 -6.578 1.00 83.06 93 LEU A CA 1
ATOM 668 C C . LEU A 1 93 ? 7.861 1.539 -6.801 1.00 83.06 93 LEU A C 1
ATOM 670 O O . LEU A 1 93 ? 7.103 1.955 -5.929 1.00 83.06 93 LEU A O 1
ATOM 674 N N . LEU A 1 94 ? 7.981 2.137 -7.991 1.00 84.62 94 LEU A N 1
ATOM 675 C CA . LEU A 1 94 ? 7.248 3.348 -8.363 1.00 84.62 94 LEU A CA 1
ATOM 676 C C . LEU A 1 94 ? 5.731 3.110 -8.372 1.00 84.62 94 LEU A C 1
ATOM 678 O O . LEU A 1 94 ? 4.996 3.820 -7.688 1.00 84.62 94 LEU A O 1
ATOM 682 N N . PHE A 1 95 ? 5.259 2.084 -9.088 1.00 83.38 95 PHE A N 1
ATOM 683 C CA . PHE A 1 95 ? 3.834 1.732 -9.124 1.00 83.38 95 PHE A CA 1
ATOM 684 C C . PHE A 1 95 ? 3.300 1.333 -7.746 1.00 83.38 95 PHE A C 1
ATOM 686 O O . PHE A 1 95 ? 2.191 1.724 -7.378 1.00 83.38 95 PHE A O 1
ATOM 693 N N . SER A 1 96 ? 4.094 0.605 -6.954 1.00 86.06 96 SER A N 1
ATOM 694 C CA . SER A 1 96 ? 3.753 0.299 -5.567 1.00 86.06 96 SER A CA 1
ATOM 695 C C . SER A 1 96 ? 3.608 1.576 -4.741 1.00 86.06 96 SER A C 1
ATOM 697 O O . SER A 1 96 ? 2.646 1.683 -3.982 1.00 86.06 96 SER A O 1
ATOM 699 N N . GLY A 1 97 ? 4.531 2.529 -4.884 1.00 89.38 97 GLY A N 1
ATOM 700 C CA . GLY A 1 97 ? 4.502 3.810 -4.184 1.00 89.38 97 GLY A CA 1
ATOM 701 C C . GLY A 1 97 ? 3.245 4.614 -4.505 1.00 89.38 97 GLY A C 1
ATOM 702 O O . GLY A 1 97 ? 2.513 5.000 -3.594 1.00 89.38 97 GLY A O 1
ATOM 703 N N . ILE A 1 98 ? 2.938 4.774 -5.796 1.00 90.00 98 ILE A N 1
ATOM 704 C CA . ILE A 1 98 ? 1.728 5.465 -6.273 1.00 90.00 98 ILE A CA 1
ATOM 705 C C . ILE A 1 98 ? 0.463 4.796 -5.717 1.00 90.00 98 ILE A C 1
ATOM 707 O O . ILE A 1 98 ? -0.393 5.474 -5.153 1.00 90.00 98 ILE A O 1
ATOM 711 N N . ASN A 1 99 ? 0.356 3.468 -5.827 1.00 91.25 99 ASN A N 1
ATOM 712 C CA . ASN A 1 99 ? -0.799 2.709 -5.337 1.00 91.25 99 ASN A CA 1
ATOM 713 C C . ASN A 1 99 ? -1.020 2.923 -3.830 1.00 91.25 99 ASN A C 1
ATOM 715 O O . ASN A 1 99 ? -2.138 3.193 -3.398 1.00 91.25 99 ASN A O 1
ATOM 719 N N . HIS A 1 100 ? 0.048 2.866 -3.031 1.00 92.12 100 HIS A N 1
ATOM 720 C CA . HIS A 1 100 ? -0.046 3.058 -1.585 1.00 92.12 100 HIS A CA 1
ATOM 721 C C . HIS A 1 100 ? -0.438 4.490 -1.211 1.00 92.12 100 HIS A C 1
ATOM 723 O O . HIS A 1 100 ? -1.318 4.662 -0.375 1.00 92.12 100 HIS A O 1
ATOM 729 N N . VAL A 1 101 ? 0.116 5.513 -1.870 1.00 93.81 101 VAL A N 1
ATOM 730 C CA . VAL A 1 101 ? -0.282 6.911 -1.620 1.00 93.81 101 VAL A CA 1
ATOM 731 C C . VAL A 1 101 ? -1.745 7.157 -1.996 1.00 93.81 101 VAL A C 1
ATOM 733 O O . VAL A 1 101 ? -2.479 7.769 -1.218 1.00 93.81 101 VAL A O 1
ATOM 736 N N . LEU A 1 102 ? -2.200 6.650 -3.146 1.00 93.19 102 LEU A N 1
ATOM 737 C CA . LEU A 1 102 ? -3.602 6.767 -3.559 1.00 93.19 102 LEU A CA 1
ATOM 738 C C . LEU A 1 102 ? -4.536 6.053 -2.579 1.00 93.19 102 LEU A C 1
ATOM 740 O O . LEU A 1 102 ? -5.555 6.613 -2.175 1.00 93.19 102 LEU A O 1
ATOM 744 N N . PHE A 1 103 ? -4.175 4.840 -2.158 1.00 92.62 103 PHE A N 1
ATOM 745 C CA . PHE A 1 103 ? -4.957 4.083 -1.188 1.00 92.62 103 PHE A CA 1
ATOM 746 C C . PHE A 1 103 ? -5.003 4.770 0.183 1.00 92.62 103 PHE A C 1
ATOM 748 O O . PHE A 1 103 ? -6.066 4.821 0.803 1.00 92.62 103 PHE A O 1
ATOM 755 N N . SER A 1 104 ? -3.893 5.355 0.639 1.00 92.19 104 SER A N 1
ATOM 756 C CA . SER A 1 104 ? -3.865 6.184 1.845 1.00 92.19 104 SER A CA 1
ATOM 757 C C . SER A 1 104 ? -4.785 7.395 1.714 1.00 92.19 104 SER A C 1
ATOM 759 O O . SER A 1 104 ? -5.603 7.623 2.601 1.00 92.19 104 SER A O 1
ATOM 761 N N . GLY A 1 105 ? -4.718 8.135 0.604 1.00 91.50 105 GLY A N 1
ATOM 762 C CA . GLY A 1 105 ? -5.604 9.278 0.362 1.00 91.50 105 GLY A CA 1
ATOM 763 C C . GLY A 1 105 ? -7.082 8.882 0.397 1.00 91.50 105 GLY A C 1
ATOM 764 O O . GLY A 1 105 ? -7.885 9.528 1.069 1.00 91.50 105 GLY A O 1
ATOM 765 N N . LEU A 1 106 ? -7.427 7.763 -0.244 1.00 91.75 106 LEU A N 1
ATOM 766 C CA . LEU A 1 106 ? -8.782 7.214 -0.236 1.00 91.75 106 LEU A CA 1
ATOM 767 C C . LEU A 1 106 ? -9.222 6.778 1.171 1.00 91.75 106 LEU A C 1
ATOM 769 O O . LEU A 1 106 ? -10.349 7.042 1.586 1.00 91.75 106 LEU A O 1
ATOM 773 N N . SER A 1 107 ? -8.327 6.136 1.920 1.00 90.62 107 SER A N 1
ATOM 774 C CA . SER A 1 107 ? -8.593 5.691 3.290 1.00 90.62 107 SER A CA 1
ATOM 775 C C . SER A 1 107 ? -8.825 6.872 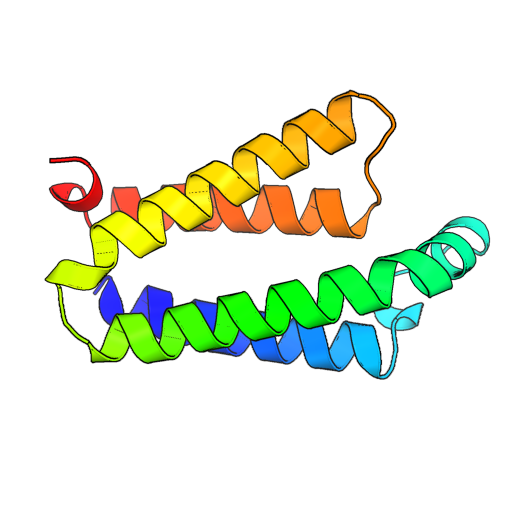4.227 1.00 90.62 107 SER A C 1
ATOM 777 O O . SER A 1 107 ? -9.779 6.844 4.998 1.00 90.62 107 SER A O 1
ATOM 779 N N . TYR A 1 108 ? -8.014 7.926 4.115 1.00 91.75 108 TYR A N 1
ATOM 780 C CA . TYR A 1 108 ? -8.182 9.162 4.878 1.00 91.75 108 TYR A CA 1
ATOM 781 C C . TYR A 1 108 ? -9.493 9.876 4.536 1.00 91.75 108 TYR A C 1
ATOM 783 O O . TYR A 1 108 ? -10.212 10.316 5.432 1.00 91.75 108 TYR A O 1
ATOM 791 N N . TYR A 1 109 ? -9.837 9.947 3.246 1.00 91.50 109 TYR A N 1
ATOM 792 C CA . TYR A 1 109 ? -11.087 10.553 2.787 1.00 91.50 109 TYR A CA 1
ATOM 793 C C . TYR A 1 109 ? -12.321 9.859 3.382 1.00 91.50 109 TYR A C 1
ATOM 795 O O . TYR A 1 109 ? -13.269 10.522 3.799 1.00 91.50 109 TYR A O 1
ATOM 803 N N . PHE A 1 110 ? -12.305 8.526 3.460 1.00 89.44 110 PHE A N 1
ATOM 804 C CA . PHE A 1 110 ? -13.420 7.753 4.012 1.00 89.44 110 PHE A CA 1
ATOM 805 C C . PHE A 1 110 ? -13.387 7.573 5.531 1.00 89.4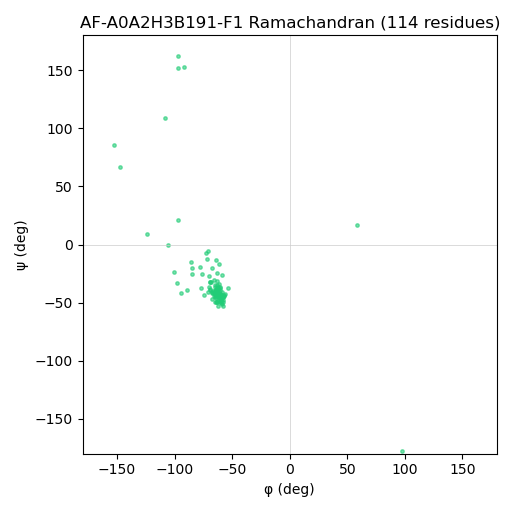4 110 PHE A C 1
ATOM 807 O O . PHE A 1 110 ? -14.393 7.155 6.111 1.00 89.44 110 PHE A O 1
ATOM 814 N N . ASP A 1 111 ? -12.252 7.833 6.172 1.00 87.38 111 ASP A N 1
ATOM 815 C CA . ASP A 1 111 ? -12.060 7.655 7.605 1.00 87.38 111 ASP A CA 1
ATOM 816 C C . ASP A 1 111 ? -10.976 8.618 8.112 1.00 87.38 111 ASP A C 1
ATOM 818 O O . ASP A 1 111 ? -9.798 8.289 8.228 1.00 87.38 111 ASP A O 1
ATOM 822 N N . SER A 1 112 ? -11.374 9.848 8.433 1.00 85.44 112 SER A N 1
ATOM 823 C CA . SER A 1 112 ? -10.448 10.870 8.940 1.00 85.44 112 SER A CA 1
ATOM 824 C C . SER A 1 112 ? -9.988 10.618 10.381 1.00 85.44 112 SER A C 1
ATOM 826 O O . SER A 1 112 ? -9.100 11.316 10.873 1.00 85.44 112 SER A O 1
ATOM 828 N N . SER A 1 113 ? -10.566 9.624 11.069 1.00 85.19 113 SER A N 1
ATOM 829 C CA . SER A 1 113 ? -10.139 9.221 12.416 1.00 85.19 113 SER A CA 1
ATOM 830 C C . SER A 1 113 ? -8.789 8.501 12.427 1.00 85.19 113 SER A C 1
ATOM 832 O O . SER A 1 113 ? -8.178 8.372 13.478 1.00 85.19 113 SER A O 1
ATOM 834 N N . LEU A 1 114 ? -8.279 8.102 11.258 1.00 85.06 114 LEU A N 1
ATOM 835 C CA . LEU A 1 114 ? -6.996 7.409 11.108 1.00 85.06 114 LEU A CA 1
ATOM 836 C C . LEU A 1 114 ? -5.769 8.245 11.519 1.00 85.06 114 LEU A C 1
ATOM 838 O O . LEU A 1 114 ? -4.680 7.687 11.627 1.00 85.06 114 LEU A O 1
ATOM 842 N N . VAL A 1 115 ? -5.934 9.560 11.704 1.00 83.06 115 VAL A N 1
ATOM 843 C CA . VAL A 1 115 ? -4.857 10.526 12.012 1.00 83.06 115 VAL A CA 1
ATOM 844 C C . VAL A 1 115 ? -5.143 11.305 13.308 1.00 83.06 115 VAL A C 1
ATOM 846 O O . VAL A 1 115 ? -4.476 12.294 13.596 1.00 83.06 115 VAL A O 1
ATOM 849 N N . LYS A 1 116 ? -6.165 10.905 14.070 1.00 70.00 116 LYS A N 1
ATOM 850 C CA . LYS A 1 116 ? -6.538 11.519 15.352 1.00 70.00 116 LYS A CA 1
ATOM 851 C C . LYS A 1 116 ? -6.065 10.646 16.502 1.00 70.00 116 LYS A C 1
ATOM 853 O O . LYS A 1 116 ? -5.649 11.236 17.519 1.00 70.00 116 LYS A O 1
#

Mean predicted aligned error: 6.15 Å

Nearest PDB structures (foldseek):
  6uuj-assembly2_E  TM=3.078E-01  e=3.844E+00  Mycobacterium tuberculosis H37Rv

Organism: NCBI:txid1076256

pLDDT: mean 82.38, std 12.24, range [46.69, 94.38]

Secondary structure (DSSP, 8-state):
-HHHHHHHHHHHHHHHHHHHHH-GGGT--SHHHHHHHHHHHHHHHHHHHHHHHHHHHHHHS-GGGHHHHHHHHHHHHHHHHHHHHTT---HHHHHHHHHHHHHHHHHHHH-GGGG-

Sequence (116 aa):
MSARLFEIKGWADIAIAILLTVKPSVVYNSPMTREVSRLSGLAIACMVAAVGVGYIVGARSGPAARPALFSMTVTWGVLSLITCATSRGSATLLFSGINHVLFSGLSYYFDSSLVK